Protein AF-A0A7J6KI85-F1 (afdb_monomer_lite)

Structure (mmCIF, N/CA/C/O backbone):
data_AF-A0A7J6KI85-F1
#
_entry.id   AF-A0A7J6KI85-F1
#
loop_
_atom_site.group_PDB
_atom_site.id
_atom_site.type_symbol
_atom_site.label_atom_id
_atom_site.label_alt_id
_atom_site.label_comp_id
_atom_site.label_asym_id
_atom_site.label_entity_id
_atom_site.label_seq_id
_atom_site.pdbx_PDB_ins_code
_atom_site.Cartn_x
_atom_site.Cartn_y
_atom_site.Cartn_z
_atom_site.occupancy
_atom_site.B_iso_or_equiv
_atom_site.auth_seq_id
_atom_site.auth_comp_id
_atom_site.auth_asym_id
_atom_site.auth_atom_id
_atom_site.pdbx_PDB_model_num
ATOM 1 N N . THR A 1 1 ? -2.927 -6.580 -19.734 1.00 49.97 1 THR A N 1
ATOM 2 C CA . THR A 1 1 ? -1.901 -7.295 -18.945 1.00 49.97 1 THR A CA 1
ATOM 3 C C . THR A 1 1 ? -0.713 -7.599 -19.831 1.00 49.97 1 THR A C 1
ATOM 5 O O . THR A 1 1 ? -0.893 -8.133 -20.921 1.00 49.97 1 THR A O 1
ATOM 8 N N . LEU A 1 2 ? 0.491 -7.193 -19.423 1.00 53.19 2 LEU A N 1
ATOM 9 C CA . LEU A 1 2 ? 1.714 -7.540 -20.148 1.00 53.19 2 LEU A CA 1
ATOM 10 C C . LEU A 1 2 ? 1.940 -9.059 -20.019 1.00 53.19 2 LEU A C 1
ATOM 12 O O . LEU A 1 2 ? 1.985 -9.549 -18.895 1.00 53.19 2 LEU A O 1
ATOM 16 N N . PRO A 1 3 ? 2.049 -9.823 -21.120 1.00 63.78 3 PRO A N 1
ATOM 17 C CA . PRO A 1 3 ? 2.227 -11.266 -21.028 1.00 63.78 3 PRO A CA 1
ATOM 18 C C . PRO A 1 3 ? 3.598 -11.568 -20.419 1.00 63.78 3 PRO A C 1
ATOM 20 O O . PRO A 1 3 ? 4.635 -11.272 -21.014 1.00 63.78 3 PRO A O 1
ATOM 23 N N . GLU A 1 4 ? 3.599 -12.159 -19.228 1.00 64.38 4 GLU A N 1
ATOM 24 C CA . GLU A 1 4 ? 4.787 -12.468 -18.422 1.00 64.38 4 GLU A CA 1
ATOM 25 C C . GLU A 1 4 ? 5.839 -13.265 -19.217 1.00 64.38 4 GLU A C 1
ATOM 27 O O . GLU A 1 4 ? 7.034 -12.951 -19.207 1.00 64.38 4 GLU A O 1
ATOM 32 N N . GLY A 1 5 ? 5.378 -14.196 -20.061 1.00 72.19 5 GLY A N 1
ATOM 33 C CA . GLY A 1 5 ? 6.228 -14.948 -20.985 1.00 72.19 5 GLY A CA 1
ATOM 34 C C . GLY A 1 5 ? 6.945 -14.084 -22.033 1.00 72.19 5 GLY A C 1
ATOM 35 O O . GLY A 1 5 ? 8.061 -14.413 -22.441 1.00 72.19 5 GLY A O 1
ATOM 36 N N . ALA A 1 6 ? 6.372 -12.949 -22.447 1.00 72.12 6 ALA A N 1
ATOM 37 C CA . ALA A 1 6 ? 7.000 -12.036 -23.403 1.00 72.12 6 ALA A CA 1
ATOM 38 C C . ALA A 1 6 ? 8.094 -11.182 -22.753 1.00 72.12 6 ALA A C 1
ATOM 40 O O . ALA A 1 6 ? 9.142 -10.972 -23.369 1.00 72.12 6 ALA A O 1
ATOM 41 N N . ILE A 1 7 ? 7.891 -10.740 -21.506 1.00 77.69 7 ILE A N 1
ATOM 42 C CA . ILE A 1 7 ? 8.916 -10.022 -20.735 1.00 77.69 7 ILE A CA 1
ATOM 43 C C . ILE A 1 7 ? 10.092 -10.960 -20.471 1.00 77.69 7 ILE A C 1
ATOM 45 O O . ILE A 1 7 ? 11.228 -10.612 -20.792 1.00 77.69 7 ILE A O 1
ATOM 49 N N . GLN A 1 8 ? 9.828 -12.178 -19.986 1.00 80.44 8 GLN A N 1
ATOM 50 C CA . GLN A 1 8 ? 10.874 -13.159 -19.698 1.00 80.44 8 GLN A CA 1
ATOM 51 C C . GLN A 1 8 ? 11.651 -13.552 -20.966 1.00 80.44 8 GLN A C 1
ATOM 53 O O . GLN A 1 8 ? 12.883 -13.610 -20.960 1.00 80.44 8 GLN A O 1
ATOM 58 N N . SER A 1 9 ? 10.949 -13.765 -22.083 1.00 81.94 9 SER A N 1
ATOM 59 C CA . SER A 1 9 ? 11.571 -14.085 -23.373 1.00 81.94 9 SER A CA 1
ATOM 60 C C . SER A 1 9 ? 12.391 -12.922 -23.930 1.00 81.94 9 SER A C 1
ATOM 62 O O . SER A 1 9 ? 13.480 -13.135 -24.468 1.00 81.94 9 SER A O 1
ATOM 64 N N . SER A 1 10 ? 11.903 -11.685 -23.794 1.00 76.81 10 SER A N 1
ATOM 65 C CA . SER A 1 10 ? 12.647 -10.488 -24.195 1.00 76.81 10 SER A CA 1
ATOM 66 C C . SER A 1 10 ? 13.871 -10.277 -23.306 1.00 76.81 10 SER A C 1
ATOM 68 O O . SER A 1 10 ? 14.944 -9.981 -23.825 1.00 76.81 10 SER A O 1
ATOM 70 N N . ALA A 1 11 ? 13.743 -10.476 -21.993 1.00 80.00 11 ALA A N 1
ATOM 71 C CA . ALA A 1 11 ? 14.841 -10.377 -21.041 1.00 80.00 11 ALA A CA 1
ATOM 72 C C . ALA A 1 11 ? 15.934 -11.410 -21.356 1.00 80.00 11 ALA A C 1
ATOM 74 O O . ALA A 1 11 ? 17.083 -11.036 -21.575 1.00 80.00 11 ALA A O 1
ATOM 75 N N . LYS A 1 12 ? 15.582 -12.693 -21.516 1.00 83.06 12 LYS A N 1
ATOM 76 C CA . LYS A 1 12 ? 16.537 -13.751 -21.900 1.00 83.06 12 LYS A CA 1
ATOM 77 C C . LYS A 1 12 ? 17.255 -13.438 -23.219 1.00 83.06 12 LYS A C 1
ATOM 79 O O . LYS A 1 12 ? 18.461 -13.652 -23.332 1.00 83.06 12 LYS A O 1
ATOM 84 N N . ARG A 1 13 ? 16.541 -12.905 -24.218 1.00 81.19 13 ARG A N 1
ATOM 85 C CA . ARG A 1 13 ? 17.120 -12.546 -25.526 1.00 81.19 13 ARG A CA 1
ATOM 86 C C . ARG A 1 13 ? 18.100 -11.375 -25.416 1.00 81.19 13 ARG A C 1
ATOM 88 O O . ARG A 1 13 ? 19.178 -11.425 -26.000 1.00 81.19 13 ARG A O 1
ATOM 95 N N . THR A 1 14 ? 17.747 -10.353 -24.640 1.00 79.12 14 THR A N 1
ATOM 96 C CA . THR A 1 14 ? 18.615 -9.203 -24.365 1.00 79.12 14 THR A CA 1
ATOM 97 C C . THR A 1 14 ? 19.834 -9.597 -23.534 1.00 79.12 14 THR A C 1
ATOM 99 O O . THR A 1 14 ? 20.939 -9.187 -23.872 1.00 79.12 14 THR A O 1
ATOM 102 N N . ALA A 1 15 ? 19.666 -10.434 -22.506 1.00 82.50 15 ALA A N 1
ATOM 103 C CA . ALA A 1 15 ? 20.762 -10.932 -21.677 1.00 82.50 15 ALA A CA 1
ATOM 104 C C . ALA A 1 15 ? 21.807 -11.673 -22.522 1.00 82.50 15 ALA A C 1
ATOM 106 O O . ALA A 1 15 ? 22.993 -11.378 -22.423 1.00 82.50 15 ALA A O 1
ATOM 107 N N . ARG A 1 16 ? 21.371 -12.547 -23.440 1.00 82.81 16 ARG A N 1
ATOM 108 C CA . ARG A 1 16 ? 22.272 -13.226 -24.389 1.00 82.81 16 ARG A CA 1
ATOM 109 C C . ARG A 1 16 ? 22.997 -12.255 -25.325 1.00 82.81 16 ARG A C 1
ATOM 111 O O . ARG A 1 16 ? 24.159 -12.477 -25.634 1.00 82.81 16 ARG A O 1
ATOM 118 N N . LYS A 1 17 ? 22.327 -11.188 -25.776 1.00 82.12 17 LYS A N 1
ATOM 119 C CA . LYS A 1 17 ? 22.895 -10.208 -26.719 1.00 82.12 17 LYS A CA 1
ATOM 120 C C . LYS A 1 17 ? 23.868 -9.221 -26.058 1.00 82.12 17 LYS A C 1
ATOM 122 O O . LYS A 1 17 ? 24.751 -8.712 -26.734 1.00 82.12 17 LYS A O 1
ATOM 127 N N . LEU A 1 18 ? 23.690 -8.939 -24.766 1.00 78.75 18 LEU A N 1
ATOM 128 C CA . LEU A 1 18 ? 24.429 -7.917 -24.010 1.00 78.75 18 LEU A CA 1
ATOM 129 C C . LEU A 1 18 ? 25.300 -8.513 -22.887 1.00 78.75 18 LEU A C 1
ATOM 131 O O . LEU A 1 18 ? 25.630 -7.820 -21.927 1.00 78.75 18 LEU A O 1
ATOM 135 N N . GLY A 1 19 ? 25.637 -9.805 -22.975 1.00 80.00 19 GLY A N 1
ATOM 136 C CA . GLY A 1 19 ? 26.580 -10.459 -22.060 1.00 80.00 19 GLY A CA 1
ATOM 137 C C . GLY A 1 19 ? 26.112 -10.544 -20.605 1.00 80.00 19 GLY A C 1
ATOM 138 O O . GLY A 1 19 ? 26.928 -10.437 -19.701 1.00 80.00 19 GLY A O 1
ATOM 139 N N . TRP A 1 20 ? 24.807 -10.703 -20.366 1.00 80.50 20 TRP A N 1
ATOM 140 C CA . TRP A 1 20 ? 24.206 -10.839 -19.028 1.00 80.50 20 TRP A CA 1
ATOM 141 C C . TRP A 1 20 ? 24.436 -9.652 -18.079 1.00 80.50 20 TRP A C 1
ATOM 143 O O . TRP A 1 20 ? 24.242 -9.771 -16.872 1.00 80.50 20 TRP A O 1
ATOM 153 N N . SER A 1 21 ? 24.765 -8.471 -18.609 1.00 85.12 21 SER A N 1
ATOM 154 C CA . SER A 1 21 ? 24.833 -7.254 -17.802 1.00 85.12 21 SER A CA 1
ATOM 155 C C . SER A 1 21 ? 23.447 -6.871 -17.269 1.00 85.12 21 SER A C 1
ATOM 157 O O . SER A 1 21 ? 22.551 -6.493 -18.033 1.00 85.12 21 SER A O 1
ATOM 159 N N . TRP A 1 22 ? 23.280 -6.927 -15.944 1.00 79.12 22 TRP A N 1
ATOM 160 C CA . TRP A 1 22 ? 22.022 -6.598 -15.264 1.00 79.12 22 TRP A CA 1
ATOM 161 C C . TRP A 1 22 ? 21.525 -5.187 -15.592 1.00 79.12 22 TRP A C 1
ATOM 163 O O . TRP A 1 22 ? 20.346 -4.983 -15.875 1.00 79.12 22 TRP A O 1
ATOM 173 N N . GLN A 1 23 ? 22.430 -4.210 -15.634 1.00 82.31 23 GLN A N 1
ATOM 174 C CA . GLN A 1 23 ? 22.082 -2.815 -15.894 1.00 82.31 23 GLN A CA 1
ATOM 175 C C . GLN A 1 23 ? 21.534 -2.612 -17.315 1.00 82.31 23 GLN A C 1
ATOM 177 O O . GLN A 1 23 ? 20.522 -1.936 -17.504 1.00 82.31 23 GLN A O 1
ATOM 182 N N . HIS A 1 24 ? 22.143 -3.253 -18.316 1.00 78.00 24 HIS A N 1
ATOM 183 C CA . HIS A 1 24 ? 21.684 -3.198 -19.707 1.00 78.00 24 HIS A CA 1
ATOM 184 C C . HIS A 1 24 ? 20.374 -3.963 -19.927 1.00 78.00 24 HIS A C 1
ATOM 186 O O . HIS A 1 24 ? 19.509 -3.526 -20.697 1.00 78.00 24 HIS A O 1
ATOM 192 N N . LEU A 1 25 ? 20.213 -5.090 -19.228 1.00 80.38 25 LEU A N 1
ATOM 193 C CA . LEU A 1 25 ? 18.976 -5.857 -19.206 1.00 80.38 25 LEU A CA 1
ATOM 194 C C . LEU A 1 25 ? 17.831 -5.014 -18.637 1.00 80.38 25 LEU A C 1
ATOM 196 O O . LEU A 1 25 ? 16.808 -4.845 -19.304 1.00 80.38 25 LEU A O 1
ATOM 200 N N . ARG A 1 26 ? 18.040 -4.426 -17.452 1.00 80.81 26 ARG A N 1
ATOM 201 C CA . ARG A 1 26 ? 17.093 -3.529 -16.785 1.00 80.81 26 ARG A CA 1
ATOM 202 C C . ARG A 1 26 ? 16.715 -2.366 -17.696 1.00 80.81 26 ARG A C 1
ATOM 204 O O . ARG A 1 26 ? 15.531 -2.167 -17.941 1.00 80.81 26 ARG A O 1
ATOM 211 N N . HIS A 1 27 ? 17.692 -1.657 -18.266 1.00 81.25 27 HIS A N 1
ATOM 212 C CA . HIS A 1 27 ? 17.420 -0.540 -19.176 1.00 81.25 27 HIS A CA 1
ATOM 213 C C . HIS A 1 27 ? 16.571 -0.952 -20.382 1.00 81.25 27 HIS A C 1
ATOM 215 O O . HIS A 1 27 ? 15.615 -0.261 -20.730 1.00 81.25 27 HIS A O 1
ATOM 221 N N . SER A 1 28 ? 16.882 -2.085 -21.015 1.00 77.00 28 SER A N 1
ATOM 222 C CA . SER A 1 28 ? 16.129 -2.555 -22.183 1.00 77.00 28 SER A CA 1
ATOM 223 C C . SER A 1 28 ? 14.706 -2.987 -21.838 1.00 77.00 28 SER A C 1
ATOM 225 O O . SER A 1 28 ? 13.787 -2.704 -22.604 1.00 77.00 28 SER A O 1
ATOM 227 N N . VAL A 1 29 ? 14.510 -3.671 -20.707 1.00 78.56 29 VAL A N 1
ATOM 228 C CA . VAL A 1 29 ? 13.178 -4.104 -20.260 1.00 78.56 29 VAL A CA 1
ATOM 229 C C . VAL A 1 29 ? 12.343 -2.893 -19.847 1.00 78.56 29 VAL A C 1
ATOM 231 O O . VAL A 1 29 ? 11.230 -2.740 -20.342 1.00 78.56 29 VAL A O 1
ATOM 234 N N . VAL A 1 30 ? 12.892 -1.981 -19.041 1.00 77.12 30 VAL A N 1
ATOM 235 C CA . VAL A 1 30 ? 12.201 -0.753 -18.611 1.00 77.12 30 VAL A CA 1
ATOM 236 C C . VAL A 1 30 ? 11.851 0.126 -19.809 1.00 77.12 30 VAL A C 1
ATOM 238 O O . VAL A 1 30 ? 10.708 0.545 -19.942 1.00 77.12 30 VAL A O 1
ATOM 241 N N . ARG A 1 31 ? 12.771 0.340 -20.756 1.00 77.69 31 ARG A N 1
ATOM 242 C CA . ARG A 1 31 ? 12.480 1.138 -21.960 1.00 77.69 31 ARG A CA 1
ATOM 243 C C . ARG A 1 31 ? 11.349 0.541 -22.800 1.00 77.69 31 ARG A C 1
ATOM 245 O O . ARG A 1 31 ? 10.595 1.273 -23.438 1.00 77.69 31 ARG A O 1
ATOM 252 N N . ARG A 1 32 ? 11.257 -0.789 -22.854 1.00 73.00 32 ARG A N 1
ATOM 253 C CA . ARG A 1 32 ? 10.308 -1.486 -23.728 1.00 73.00 32 ARG A CA 1
ATOM 254 C C . ARG A 1 32 ? 8.947 -1.719 -23.074 1.00 73.00 32 ARG A C 1
ATOM 256 O O . ARG A 1 32 ? 7.942 -1.665 -23.777 1.00 73.00 32 ARG A O 1
ATOM 263 N N . TYR A 1 33 ? 8.923 -1.948 -21.764 1.00 71.88 33 TYR A N 1
ATOM 264 C CA . TYR A 1 33 ? 7.738 -2.382 -21.020 1.00 71.88 33 TYR A CA 1
ATOM 265 C C . TYR A 1 33 ? 7.357 -1.455 -19.858 1.00 71.88 33 TYR A C 1
ATOM 267 O O . TYR A 1 33 ? 6.201 -1.448 -19.456 1.00 71.88 33 TYR A O 1
ATOM 275 N N . GLY A 1 34 ? 8.272 -0.619 -19.367 1.00 73.69 34 GLY A N 1
ATOM 276 C CA . GLY A 1 34 ? 8.047 0.355 -18.290 1.00 73.69 34 GLY A CA 1
ATOM 277 C C . GLY A 1 34 ? 7.363 1.641 -18.756 1.00 73.69 34 GLY A C 1
ATOM 278 O O . GLY A 1 34 ? 7.747 2.734 -18.349 1.00 73.69 34 GLY A O 1
ATOM 279 N N . ARG A 1 35 ? 6.383 1.542 -19.662 1.00 83.31 35 ARG A N 1
ATOM 280 C CA . ARG A 1 35 ? 5.604 2.713 -20.088 1.00 83.31 35 ARG A CA 1
ATOM 281 C C . ARG A 1 35 ? 4.679 3.151 -18.953 1.00 83.31 35 ARG A C 1
ATOM 283 O O . ARG A 1 35 ? 3.922 2.320 -18.466 1.00 83.31 35 ARG A O 1
ATOM 290 N N . ARG A 1 36 ? 4.645 4.468 -18.693 1.00 84.75 36 ARG A N 1
ATOM 291 C CA . ARG A 1 36 ? 3.546 5.243 -18.072 1.00 84.75 36 ARG A CA 1
ATOM 292 C C . ARG A 1 36 ? 2.254 4.441 -17.878 1.00 84.75 36 ARG A C 1
ATOM 294 O O . ARG A 1 36 ? 1.924 3.943 -16.807 1.00 84.75 36 ARG A O 1
ATOM 301 N N . SER A 1 37 ? 1.542 4.333 -18.993 1.00 88.06 37 SER A N 1
ATOM 302 C CA . SER A 1 37 ? 0.212 3.738 -19.086 1.00 88.06 37 SER A CA 1
ATOM 303 C C . SER A 1 37 ? 0.152 2.284 -18.625 1.00 88.06 37 SER A C 1
ATOM 305 O O . SER A 1 37 ? -0.798 1.910 -17.957 1.00 88.06 37 SER A O 1
ATOM 307 N N . ALA A 1 38 ? 1.174 1.476 -18.914 1.00 86.62 38 ALA A N 1
ATOM 308 C CA . ALA A 1 38 ? 1.195 0.076 -18.502 1.00 86.62 38 ALA A CA 1
ATOM 309 C C . ALA A 1 38 ? 1.314 -0.076 -16.977 1.00 86.62 38 ALA A C 1
ATOM 311 O O . ALA A 1 38 ? 0.711 -0.981 -16.408 1.00 86.62 38 ALA A O 1
ATOM 312 N N . ILE A 1 39 ? 2.060 0.818 -16.316 1.00 88.06 39 ILE A N 1
ATOM 313 C CA . ILE A 1 39 ? 2.176 0.834 -14.851 1.00 88.06 39 ILE A CA 1
ATOM 314 C C . ILE A 1 39 ? 0.849 1.287 -14.228 1.00 88.06 39 ILE A C 1
ATOM 316 O O . ILE A 1 39 ? 0.393 0.684 -13.264 1.00 88.06 39 ILE A O 1
ATOM 320 N N . VAL A 1 40 ? 0.186 2.291 -14.815 1.00 92.44 40 VAL A N 1
ATOM 321 C CA . VAL A 1 40 ? -1.147 2.752 -14.377 1.00 92.44 40 VAL A CA 1
ATOM 322 C C . VAL A 1 40 ? -2.210 1.654 -14.524 1.00 92.44 40 VAL A C 1
ATOM 324 O O . VAL A 1 40 ? -3.036 1.468 -13.626 1.00 92.44 40 VAL A O 1
ATOM 327 N N . ASP A 1 41 ? -2.179 0.896 -15.621 1.00 90.88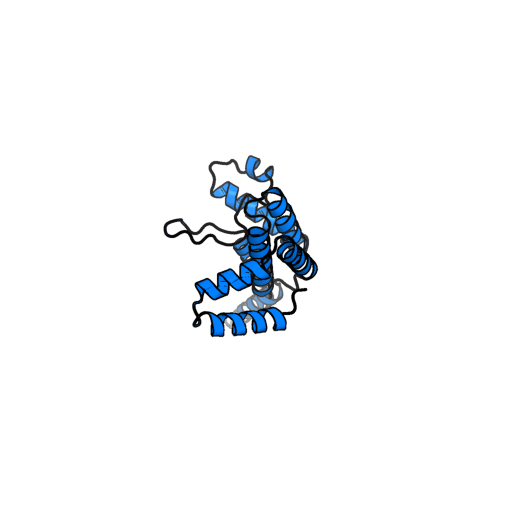 41 ASP A N 1
ATOM 328 C CA . ASP A 1 41 ? -3.078 -0.241 -15.839 1.00 90.88 41 ASP A CA 1
ATOM 329 C C . ASP A 1 41 ? -2.855 -1.346 -14.797 1.00 90.88 41 ASP A C 1
ATOM 331 O O . ASP A 1 41 ? -3.822 -1.909 -14.276 1.00 90.88 41 ASP A O 1
ATOM 335 N N . GLU A 1 42 ? -1.592 -1.649 -14.474 1.00 91.12 42 GLU A N 1
ATOM 336 C CA . GLU A 1 42 ? -1.255 -2.644 -13.452 1.00 91.12 42 GLU A CA 1
ATOM 337 C C . GLU A 1 42 ? -1.643 -2.161 -12.052 1.00 91.12 42 GLU A C 1
ATOM 339 O O . GLU A 1 42 ? -2.290 -2.907 -11.326 1.00 91.12 42 GLU A O 1
ATOM 344 N N . LEU A 1 43 ? -1.371 -0.900 -11.701 1.00 94.12 43 LEU A N 1
ATOM 345 C CA . LEU A 1 43 ? -1.833 -0.290 -10.449 1.00 94.12 43 LEU A CA 1
ATOM 346 C C . LEU A 1 43 ? -3.355 -0.417 -10.304 1.00 94.12 43 LEU A C 1
ATOM 348 O O . LEU A 1 43 ? -3.857 -0.855 -9.273 1.00 94.12 43 LEU A O 1
ATOM 352 N N . SER A 1 44 ? -4.100 -0.094 -11.364 1.00 95.06 44 SER A N 1
ATOM 353 C CA . SER A 1 44 ? -5.562 -0.211 -11.377 1.00 95.06 44 SER A CA 1
ATOM 354 C C . SER A 1 44 ? -6.033 -1.659 -11.218 1.00 95.06 44 SER A C 1
ATOM 356 O O . SER A 1 44 ? -7.071 -1.914 -10.611 1.00 95.06 44 SER A O 1
ATOM 358 N N . LYS A 1 45 ? -5.294 -2.624 -11.775 1.00 95.56 45 LYS A N 1
ATOM 359 C CA . LYS A 1 45 ? -5.570 -4.053 -11.599 1.00 95.56 45 LYS A CA 1
ATOM 360 C C . LYS A 1 45 ? -5.301 -4.497 -10.161 1.00 95.56 45 LYS A C 1
ATOM 362 O O . LYS A 1 45 ? -6.178 -5.137 -9.592 1.00 95.56 45 LYS A O 1
ATOM 367 N N . LEU A 1 46 ? -4.157 -4.130 -9.586 1.00 96.62 46 LEU A N 1
ATOM 368 C CA . LEU A 1 46 ? -3.800 -4.461 -8.206 1.00 96.62 46 LEU A CA 1
ATOM 369 C C . LEU A 1 46 ? -4.831 -3.902 -7.218 1.00 96.62 46 LEU A C 1
ATOM 371 O O . LEU A 1 46 ? -5.317 -4.643 -6.376 1.00 96.62 46 LEU A O 1
ATOM 375 N N . LEU A 1 47 ? -5.256 -2.643 -7.385 1.00 97.12 47 LEU A N 1
ATOM 376 C CA . LEU A 1 47 ? -6.288 -2.025 -6.540 1.00 97.12 47 LEU A CA 1
ATOM 377 C C . LEU A 1 47 ? -7.644 -2.744 -6.612 1.00 97.12 47 LEU A C 1
ATOM 379 O O . LEU A 1 47 ? -8.348 -2.814 -5.612 1.00 97.12 47 LEU A O 1
ATOM 383 N N . ARG A 1 48 ? -8.024 -3.279 -7.781 1.00 96.81 48 ARG A N 1
ATOM 384 C CA . ARG A 1 48 ? -9.268 -4.057 -7.945 1.00 96.81 48 ARG A CA 1
ATOM 385 C C . ARG A 1 48 ? -9.193 -5.460 -7.349 1.00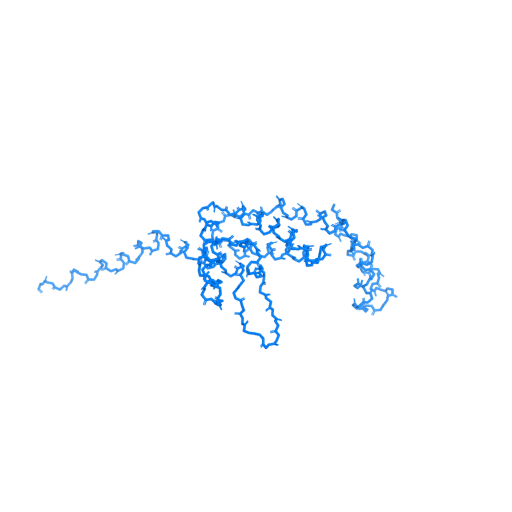 96.81 48 ARG A C 1
ATOM 387 O O . ARG A 1 48 ? -10.233 -6.037 -7.075 1.00 96.81 48 ARG A O 1
ATOM 394 N N . GLN A 1 49 ? -7.991 -6.019 -7.245 1.00 96.19 49 GLN A N 1
ATOM 395 C CA . GLN A 1 49 ? -7.735 -7.360 -6.709 1.00 96.19 49 GLN A CA 1
ATOM 396 C C . GLN A 1 49 ? -7.336 -7.329 -5.231 1.00 96.19 49 GLN A C 1
ATOM 398 O O . GLN A 1 49 ? -7.085 -8.379 -4.640 1.00 96.19 49 GLN A O 1
ATOM 403 N N . LEU A 1 50 ? -7.211 -6.133 -4.655 1.00 97.62 50 LEU A N 1
ATOM 404 C CA . LEU A 1 50 ? -6.909 -5.970 -3.251 1.00 97.62 50 LEU A CA 1
ATOM 405 C C . LEU A 1 50 ? -8.140 -6.373 -2.445 1.00 97.62 50 LEU A C 1
ATOM 407 O O . LEU A 1 50 ? -9.194 -5.753 -2.549 1.00 97.62 50 LEU A O 1
ATOM 411 N N . GLU A 1 51 ? -7.972 -7.407 -1.637 1.00 96.38 51 GLU A N 1
ATOM 412 C CA . GLU A 1 51 ? -8.993 -7.933 -0.745 1.00 96.38 51 GLU A CA 1
ATOM 413 C C . GLU A 1 51 ? -8.345 -8.195 0.608 1.00 96.38 51 GLU A C 1
ATOM 415 O O . GLU A 1 51 ? -7.216 -8.695 0.680 1.00 96.38 51 GLU A O 1
ATOM 420 N N . PHE A 1 52 ? -9.063 -7.835 1.667 1.00 96.88 52 PHE A N 1
ATOM 421 C CA . PHE A 1 52 ? -8.693 -8.146 3.037 1.00 96.88 52 PHE A CA 1
ATOM 422 C C . PHE A 1 52 ? -9.528 -9.334 3.514 1.00 96.88 52 PHE A C 1
ATOM 424 O O . PHE A 1 52 ? -10.749 -9.219 3.623 1.00 96.88 52 PHE A O 1
ATOM 431 N N . SER A 1 53 ? -8.876 -10.465 3.787 1.00 94.56 53 SER A N 1
ATOM 432 C CA . SER A 1 53 ? -9.555 -11.680 4.251 1.00 94.56 53 SER A CA 1
ATOM 433 C C . SER A 1 53 ? -9.880 -11.606 5.746 1.00 94.56 53 SER A C 1
ATOM 435 O O . SER A 1 53 ? -11.039 -11.696 6.148 1.00 94.56 53 SER A O 1
ATOM 437 N N . SER A 1 54 ? -8.850 -11.447 6.579 1.00 94.06 54 SER A N 1
ATOM 438 C CA . SER A 1 54 ? -8.938 -11.493 8.039 1.00 94.06 54 SER A CA 1
ATOM 439 C C . SER A 1 54 ? -7.694 -10.866 8.684 1.00 94.06 54 SER A C 1
ATOM 441 O O . SER A 1 54 ? -6.644 -10.796 8.041 1.00 94.06 54 SER A O 1
ATOM 443 N N . PRO A 1 55 ? -7.771 -10.461 9.968 1.00 94.44 55 PRO A N 1
ATOM 444 C CA . PRO A 1 55 ? -6.609 -9.991 10.729 1.00 94.44 55 PRO A CA 1
ATOM 445 C C . PRO A 1 55 ? -5.422 -10.972 10.735 1.00 94.44 55 PRO A C 1
ATOM 447 O O . PRO A 1 55 ? -4.280 -10.530 10.670 1.00 94.44 55 PRO A O 1
ATOM 450 N N . SER A 1 56 ? -5.689 -12.281 10.700 1.00 92.25 56 SER A N 1
ATOM 451 C CA . SER A 1 56 ? -4.669 -13.342 10.649 1.00 92.25 56 SER A CA 1
ATOM 452 C C . SER A 1 56 ? -3.858 -13.403 9.365 1.00 92.25 56 SER A C 1
ATOM 454 O O . SER A 1 56 ? -2.764 -13.961 9.347 1.00 92.25 56 SER A O 1
ATOM 456 N N . GLU A 1 57 ? -4.372 -12.818 8.287 1.00 93.88 57 GLU A N 1
ATOM 457 C CA . GLU A 1 57 ? -3.697 -12.746 6.993 1.00 93.88 57 GLU A CA 1
ATOM 458 C C . GLU A 1 57 ? -3.152 -11.334 6.717 1.00 93.88 57 GLU A C 1
ATOM 460 O O . GLU A 1 57 ? -2.878 -10.984 5.565 1.00 93.88 57 GLU A O 1
ATOM 465 N N . VAL A 1 58 ? -2.982 -10.504 7.759 1.00 96.12 58 VAL A N 1
ATOM 466 C CA . VAL A 1 58 ? -2.573 -9.099 7.607 1.00 96.12 58 VAL A CA 1
ATOM 467 C C . VAL A 1 58 ? -1.248 -8.944 6.865 1.00 96.12 58 VAL A C 1
ATOM 469 O O . VAL A 1 58 ? -1.144 -8.076 6.005 1.00 96.12 58 VAL A O 1
ATOM 472 N N . ASP A 1 59 ? -0.257 -9.802 7.112 1.00 95.56 59 ASP A N 1
ATOM 473 C CA . ASP A 1 59 ? 1.044 -9.689 6.446 1.00 95.56 59 ASP A CA 1
ATOM 474 C C . ASP A 1 59 ? 0.927 -9.967 4.933 1.00 95.56 59 ASP A C 1
ATOM 476 O O . ASP A 1 59 ? 1.453 -9.204 4.124 1.00 95.56 59 ASP A O 1
ATOM 480 N N . ALA A 1 60 ? 0.123 -10.956 4.525 1.00 95.75 60 ALA A N 1
ATOM 481 C CA . ALA A 1 60 ? -0.151 -11.231 3.110 1.00 95.75 60 ALA A CA 1
ATOM 482 C C . ALA A 1 60 ? -0.949 -10.100 2.431 1.00 95.75 60 ALA A C 1
ATOM 484 O O . ALA A 1 60 ? -0.776 -9.820 1.241 1.00 95.75 60 ALA A O 1
ATOM 485 N N . PHE A 1 61 ? -1.833 -9.428 3.173 1.00 97.19 61 PHE A N 1
ATOM 486 C CA . PHE A 1 61 ? -2.501 -8.214 2.706 1.00 97.19 61 PHE A CA 1
ATOM 487 C C . PHE A 1 61 ? -1.511 -7.048 2.544 1.00 97.19 61 PHE A C 1
ATOM 489 O O . PHE A 1 61 ? -1.550 -6.343 1.530 1.00 97.19 61 PHE A O 1
ATOM 496 N N . LEU A 1 62 ? -0.602 -6.857 3.502 1.00 97.06 62 LEU A N 1
ATOM 497 C CA . LEU A 1 62 ? 0.391 -5.783 3.484 1.00 97.06 62 LEU A CA 1
ATOM 498 C C . LEU A 1 62 ? 1.411 -5.948 2.352 1.00 97.06 62 LEU A C 1
ATOM 500 O O . LEU A 1 62 ? 1.726 -4.954 1.703 1.00 97.06 62 LEU A O 1
ATOM 504 N N . GLU A 1 63 ? 1.829 -7.173 2.022 1.00 95.94 63 GLU A N 1
ATOM 505 C CA . GLU A 1 63 ? 2.674 -7.447 0.847 1.00 95.94 63 GLU A CA 1
ATOM 506 C C . GLU A 1 63 ? 2.021 -6.956 -0.461 1.00 95.94 63 GLU A C 1
ATOM 508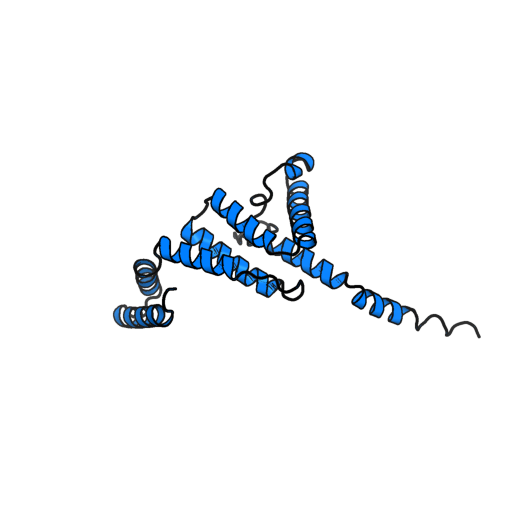 O O . GLU A 1 63 ? 2.666 -6.338 -1.316 1.00 95.94 63 GLU A O 1
ATOM 513 N N . LYS A 1 64 ? 0.705 -7.164 -0.616 1.00 97.06 64 LYS A N 1
ATOM 514 C CA . LYS A 1 64 ? -0.048 -6.646 -1.773 1.00 97.06 64 LYS A CA 1
ATOM 515 C C . LYS A 1 64 ? -0.124 -5.118 -1.755 1.00 97.06 64 LYS A C 1
ATOM 517 O O . LYS A 1 64 ? -0.029 -4.489 -2.811 1.00 97.06 64 LYS A O 1
ATOM 522 N N . CYS A 1 65 ? -0.286 -4.515 -0.578 1.00 97.56 65 CYS A N 1
ATOM 523 C CA . CYS A 1 65 ? -0.306 -3.061 -0.422 1.00 97.56 65 CYS A CA 1
ATOM 524 C C . CYS A 1 65 ? 1.050 -2.431 -0.768 1.00 97.56 65 CYS A C 1
ATOM 526 O O . CYS A 1 65 ? 1.090 -1.417 -1.459 1.00 97.56 65 CYS A O 1
ATOM 528 N N . GLU A 1 66 ? 2.160 -3.043 -0.362 1.00 95.31 66 GLU A N 1
ATOM 529 C CA . GLU A 1 66 ? 3.509 -2.591 -0.710 1.00 95.31 66 GLU A CA 1
ATOM 530 C C . GLU A 1 66 ? 3.734 -2.622 -2.230 1.00 95.31 66 GLU A C 1
ATOM 532 O O . GLU A 1 66 ? 4.184 -1.634 -2.818 1.00 95.31 66 GLU A O 1
ATOM 537 N N . ALA A 1 67 ? 3.306 -3.695 -2.907 1.00 93.69 67 ALA A N 1
ATOM 538 C CA . ALA A 1 67 ? 3.341 -3.769 -4.369 1.00 93.69 67 ALA A CA 1
ATOM 539 C C . ALA A 1 67 ? 2.523 -2.645 -5.040 1.00 93.69 67 ALA A C 1
ATOM 541 O O . ALA A 1 67 ? 2.963 -2.063 -6.038 1.00 93.69 67 ALA A O 1
ATOM 542 N N . ILE A 1 68 ? 1.355 -2.302 -4.482 1.00 96.88 68 ILE A N 1
ATOM 543 C CA . ILE A 1 68 ? 0.532 -1.166 -4.927 1.00 96.88 68 ILE A CA 1
ATOM 544 C C . ILE A 1 68 ? 1.283 0.159 -4.743 1.00 96.88 68 ILE A C 1
ATOM 546 O O . ILE A 1 68 ? 1.322 0.966 -5.674 1.00 96.88 68 ILE A O 1
ATOM 550 N N . MET A 1 69 ? 1.908 0.380 -3.584 1.00 95.56 69 MET A N 1
ATOM 551 C CA . MET A 1 69 ? 2.652 1.610 -3.297 1.00 95.56 69 MET A CA 1
ATOM 552 C C . MET A 1 69 ? 3.880 1.771 -4.200 1.00 95.56 69 MET A C 1
ATOM 554 O O . MET A 1 69 ? 4.136 2.866 -4.700 1.00 95.56 69 MET A O 1
ATOM 558 N N . HIS A 1 70 ? 4.592 0.686 -4.511 1.00 91.88 70 HIS A N 1
ATOM 559 C CA . HIS A 1 70 ? 5.677 0.716 -5.493 1.00 91.88 70 HIS A CA 1
ATOM 560 C C . HIS A 1 70 ? 5.189 1.033 -6.911 1.00 91.88 70 HIS A C 1
ATOM 562 O O . HIS A 1 70 ? 5.836 1.799 -7.630 1.00 91.88 70 HIS A O 1
ATOM 568 N N . ALA A 1 71 ? 4.049 0.471 -7.328 1.00 92.00 71 ALA A N 1
ATOM 569 C CA . ALA A 1 71 ? 3.456 0.779 -8.628 1.00 92.00 71 ALA A CA 1
ATOM 570 C C . ALA A 1 71 ? 2.986 2.243 -8.713 1.00 92.00 71 ALA A C 1
ATOM 572 O O . ALA A 1 71 ? 3.161 2.881 -9.754 1.00 92.00 71 ALA A O 1
ATOM 573 N N . LEU A 1 72 ? 2.439 2.787 -7.620 1.00 94.62 72 LEU A N 1
ATOM 574 C CA . LEU A 1 72 ? 2.085 4.200 -7.494 1.00 94.62 72 LEU A CA 1
ATOM 575 C C . LEU A 1 72 ? 3.317 5.098 -7.667 1.00 94.62 72 LEU A C 1
ATOM 577 O O . LEU A 1 72 ? 3.302 5.958 -8.548 1.00 94.62 72 LEU A O 1
ATOM 581 N N . GLU A 1 73 ? 4.382 4.869 -6.893 1.00 92.06 73 GLU A N 1
ATOM 582 C CA . GLU A 1 73 ? 5.621 5.657 -6.971 1.00 92.06 73 GLU A CA 1
ATOM 583 C C . GLU A 1 73 ? 6.222 5.599 -8.384 1.00 92.06 73 GLU A C 1
ATOM 585 O O . GLU A 1 73 ? 6.604 6.615 -8.960 1.00 92.06 73 GLU A O 1
ATOM 590 N N . ALA A 1 74 ? 6.232 4.418 -9.008 1.00 88.44 74 ALA A N 1
ATOM 591 C CA . ALA A 1 74 ? 6.748 4.255 -10.363 1.00 88.44 74 ALA A CA 1
ATOM 592 C C . ALA A 1 74 ? 5.910 4.987 -11.433 1.00 88.44 74 ALA A C 1
ATOM 594 O O . ALA A 1 74 ? 6.453 5.407 -12.459 1.00 88.44 74 ALA A O 1
ATOM 595 N N . ALA A 1 75 ? 4.596 5.126 -11.231 1.00 90.25 75 ALA A N 1
ATOM 596 C CA . ALA A 1 75 ? 3.704 5.783 -12.184 1.00 90.25 75 ALA A CA 1
AT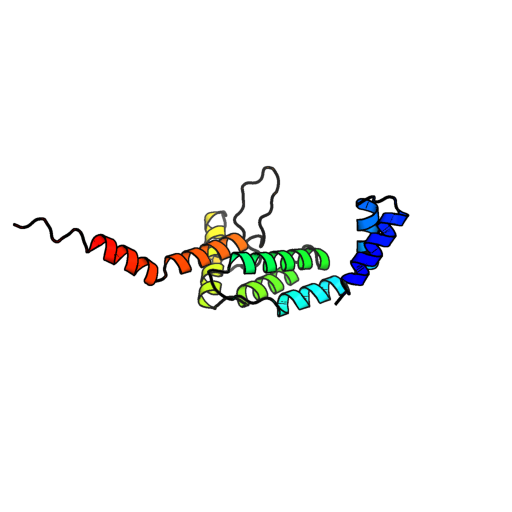OM 597 C C . ALA A 1 75 ? 3.596 7.299 -11.969 1.00 90.25 75 ALA A C 1
ATOM 599 O O . ALA A 1 75 ? 3.548 8.045 -12.949 1.00 90.25 75 ALA A O 1
ATOM 600 N N . TYR A 1 76 ? 3.534 7.753 -10.719 1.00 90.56 76 TYR A N 1
ATOM 601 C CA . TYR A 1 76 ? 3.186 9.130 -10.357 1.00 90.56 76 TYR A CA 1
ATOM 602 C C . TYR A 1 76 ? 4.263 9.842 -9.530 1.00 90.56 76 TYR A C 1
ATOM 604 O O . TYR A 1 76 ? 4.190 11.062 -9.389 1.00 90.56 76 TYR A O 1
ATOM 612 N N . GLY A 1 77 ? 5.286 9.131 -9.050 1.00 88.38 77 GLY A N 1
ATOM 613 C CA . GLY A 1 77 ? 6.280 9.674 -8.127 1.00 88.38 77 GLY A CA 1
ATOM 614 C C . GLY A 1 77 ? 5.612 10.212 -6.864 1.00 88.38 77 GLY A C 1
ATOM 615 O O . GLY A 1 77 ? 4.669 9.624 -6.345 1.00 88.38 77 GLY A O 1
ATOM 616 N N . GLN A 1 78 ? 6.029 11.404 -6.445 1.00 86.81 78 GLN A N 1
ATOM 617 C CA . GLN A 1 78 ? 5.575 12.071 -5.219 1.00 86.81 78 GLN A CA 1
ATOM 618 C C . GLN A 1 78 ? 4.233 12.826 -5.367 1.00 86.81 78 GLN A C 1
ATOM 620 O O . GLN A 1 78 ? 4.012 13.857 -4.723 1.00 86.81 78 GLN A O 1
ATOM 625 N N . ASP A 1 79 ? 3.329 12.363 -6.237 1.00 92.50 79 ASP A N 1
ATOM 626 C CA . ASP A 1 79 ? 2.015 12.992 -6.425 1.00 92.50 79 ASP A CA 1
ATOM 627 C C . ASP A 1 79 ? 1.113 12.769 -5.201 1.00 92.50 79 ASP A C 1
ATOM 629 O O . ASP A 1 79 ? 0.500 11.718 -5.013 1.00 92.50 79 ASP A O 1
ATOM 633 N N . ARG A 1 80 ? 0.985 13.814 -4.378 1.00 92.12 80 ARG A N 1
ATOM 634 C CA . ARG A 1 80 ? 0.200 13.792 -3.135 1.00 92.12 80 ARG A CA 1
ATOM 635 C C . ARG A 1 80 ? -1.275 13.447 -3.351 1.00 92.12 80 ARG A C 1
ATOM 637 O O . ARG A 1 80 ? -1.899 12.872 -2.461 1.00 92.12 80 ARG A O 1
ATOM 644 N N . SER A 1 81 ? -1.868 13.840 -4.476 1.00 94.12 81 SER A N 1
ATOM 645 C CA . SER A 1 81 ? -3.288 13.589 -4.736 1.00 94.12 81 SER A CA 1
ATOM 646 C C . SER A 1 81 ? -3.532 12.121 -5.055 1.00 94.12 81 SER A C 1
ATOM 648 O O . SER A 1 81 ? -4.454 11.529 -4.490 1.00 94.12 81 SER A O 1
ATOM 650 N N . GLU A 1 82 ? -2.666 11.519 -5.868 1.00 94.69 82 GLU A N 1
ATOM 651 C CA . GLU A 1 82 ? -2.738 10.088 -6.161 1.00 94.69 82 GLU A CA 1
ATOM 652 C C . GLU A 1 82 ? -2.387 9.236 -4.940 1.00 94.69 82 GLU A C 1
ATOM 654 O O . GLU A 1 82 ? -3.088 8.257 -4.673 1.00 94.69 82 GLU A O 1
ATOM 659 N N . THR A 1 83 ? -1.410 9.653 -4.128 1.00 94.75 83 THR A N 1
ATOM 660 C CA . THR A 1 83 ? -1.113 8.995 -2.847 1.00 94.75 83 THR A CA 1
ATOM 661 C C . THR A 1 83 ? -2.329 8.980 -1.932 1.00 94.75 83 THR A C 1
ATOM 663 O O . THR A 1 83 ? -2.728 7.909 -1.481 1.00 94.75 83 THR A O 1
ATOM 666 N N . ARG A 1 84 ? -3.008 10.119 -1.726 1.00 95.50 84 ARG A N 1
ATOM 667 C CA . ARG A 1 84 ? -4.251 10.154 -0.930 1.00 95.50 84 ARG A CA 1
ATOM 668 C C . ARG A 1 84 ? -5.309 9.205 -1.467 1.00 95.50 84 ARG A C 1
ATOM 670 O O . ARG A 1 84 ? -5.944 8.494 -0.694 1.00 95.50 84 ARG A O 1
ATOM 677 N N . ARG A 1 85 ? -5.521 9.208 -2.785 1.00 96.31 85 ARG A N 1
ATOM 678 C CA . ARG A 1 85 ? -6.530 8.366 -3.436 1.00 96.31 85 ARG A CA 1
ATOM 679 C C . ARG A 1 85 ? -6.249 6.880 -3.199 1.00 96.31 85 ARG A C 1
ATOM 681 O O . ARG A 1 85 ? -7.169 6.142 -2.860 1.00 96.31 85 ARG A O 1
ATOM 688 N N . VAL A 1 86 ? -4.998 6.453 -3.364 1.00 97.44 86 VAL A N 1
ATOM 689 C CA . VAL A 1 86 ? -4.582 5.056 -3.177 1.00 97.44 86 VAL A CA 1
ATOM 690 C C . VAL A 1 86 ? -4.629 4.645 -1.708 1.00 97.44 86 VAL A C 1
ATOM 692 O O . VAL A 1 86 ? -5.206 3.606 -1.404 1.00 97.44 86 VAL A O 1
ATOM 695 N N . VAL A 1 87 ? -4.113 5.467 -0.792 1.00 97.25 87 VAL A N 1
ATOM 696 C CA . VAL A 1 87 ? -4.146 5.169 0.649 1.00 97.25 87 VAL A CA 1
ATOM 697 C C . VAL A 1 87 ? -5.589 5.061 1.154 1.00 97.25 87 VAL A C 1
ATOM 699 O O . VAL A 1 87 ? -5.918 4.102 1.851 1.00 97.25 87 VAL A O 1
ATOM 702 N N . LYS A 1 88 ? -6.490 5.962 0.729 1.00 96.44 88 LYS A N 1
ATOM 703 C CA . LYS A 1 88 ? -7.934 5.844 1.013 1.00 96.44 88 LYS A CA 1
ATOM 704 C C . LYS A 1 88 ? -8.524 4.541 0.497 1.00 96.44 88 LYS A C 1
ATOM 706 O O . LYS A 1 88 ? -9.331 3.938 1.193 1.00 96.44 88 LYS A O 1
ATOM 711 N N . HIS A 1 89 ? -8.151 4.124 -0.712 1.00 97.81 89 HIS A N 1
ATOM 712 C CA . HIS A 1 89 ? -8.642 2.876 -1.299 1.00 97.81 89 HIS A CA 1
ATOM 713 C C . HIS A 1 89 ? -8.176 1.659 -0.495 1.00 97.81 89 HIS A C 1
ATOM 715 O O . HIS A 1 89 ? -8.987 0.795 -0.174 1.00 97.81 89 HIS A O 1
ATOM 721 N N . ILE A 1 90 ? -6.894 1.615 -0.122 1.00 98.06 90 ILE A N 1
ATOM 722 C CA . ILE A 1 90 ? -6.330 0.527 0.686 1.00 98.06 90 ILE A CA 1
ATOM 723 C C . ILE A 1 90 ? -7.044 0.440 2.038 1.00 98.06 90 ILE A C 1
ATOM 725 O O . ILE A 1 90 ? -7.590 -0.607 2.375 1.00 98.06 90 ILE A O 1
ATOM 729 N N . ILE A 1 91 ? -7.113 1.546 2.785 1.00 97.56 91 ILE A N 1
ATOM 730 C CA . ILE A 1 91 ? -7.778 1.565 4.096 1.00 97.56 91 ILE A CA 1
ATOM 731 C C . ILE A 1 91 ? -9.282 1.300 3.966 1.00 97.56 91 ILE A C 1
ATOM 733 O O . ILE A 1 91 ? -9.856 0.609 4.800 1.00 97.56 91 ILE A O 1
ATOM 737 N N . GLY A 1 92 ? -9.921 1.774 2.895 1.00 96.94 92 GLY A N 1
ATOM 738 C CA . GLY A 1 92 ? -11.328 1.502 2.597 1.00 96.94 92 GLY A CA 1
ATOM 739 C C . GLY A 1 92 ? -11.631 0.049 2.214 1.00 96.94 92 GLY A C 1
ATOM 740 O O . GLY A 1 92 ? -12.799 -0.323 2.178 1.00 96.94 92 GLY A O 1
ATOM 741 N N . THR A 1 93 ? -10.608 -0.770 1.946 1.00 97.25 93 THR A N 1
ATOM 742 C CA . THR A 1 93 ? -10.756 -2.219 1.719 1.00 97.25 93 THR A CA 1
ATOM 743 C C . THR A 1 93 ? -10.891 -2.987 3.041 1.00 97.25 93 THR A C 1
ATOM 745 O O . THR A 1 93 ? -11.381 -4.114 3.063 1.00 97.25 93 THR A O 1
ATOM 748 N N . LEU A 1 94 ? -10.478 -2.384 4.159 1.00 96.69 94 LEU A N 1
ATOM 749 C CA . LEU A 1 94 ? -10.575 -2.984 5.486 1.00 96.69 94 LEU A CA 1
ATOM 750 C C . LEU A 1 94 ? -12.008 -2.891 6.040 1.00 96.69 94 LEU A C 1
ATOM 752 O O . LEU A 1 94 ? -12.752 -1.964 5.701 1.00 96.69 94 LEU A O 1
ATOM 756 N N . PRO A 1 95 ? -12.402 -3.789 6.963 1.00 96.19 95 PRO A N 1
ATOM 757 C CA . PRO A 1 95 ? -13.653 -3.656 7.695 1.00 96.19 95 PRO A CA 1
ATOM 758 C C . PRO A 1 95 ? -13.757 -2.282 8.388 1.00 96.19 95 PRO A C 1
ATOM 760 O O . PRO A 1 95 ? -12.771 -1.827 8.975 1.00 96.19 95 PRO A O 1
ATOM 763 N N . PRO A 1 96 ? -14.939 -1.628 8.407 1.00 95.12 96 PRO A N 1
ATOM 764 C CA . PRO A 1 96 ? -15.070 -0.240 8.869 1.00 95.12 96 PRO A CA 1
ATOM 765 C C . PRO A 1 96 ? -14.540 0.035 10.281 1.00 95.12 96 PRO A C 1
ATOM 767 O O . PRO A 1 96 ? -14.000 1.111 10.540 1.00 95.12 96 PRO A O 1
ATOM 770 N N . HIS A 1 97 ? -14.672 -0.929 11.195 1.00 92.94 97 HIS A N 1
ATOM 771 C CA . HIS A 1 97 ? -14.162 -0.803 12.562 1.00 92.94 97 HIS A CA 1
ATOM 772 C C . HIS A 1 97 ? -12.625 -0.795 12.603 1.00 92.94 97 HIS A C 1
ATOM 774 O O . HIS A 1 97 ? -12.051 0.037 13.298 1.00 92.94 97 HIS A O 1
ATOM 780 N N . ILE A 1 98 ? -11.964 -1.639 11.800 1.00 95.31 98 ILE A N 1
ATOM 781 C CA . ILE A 1 98 ? -10.498 -1.681 11.670 1.00 95.31 98 ILE A CA 1
ATOM 782 C C . ILE A 1 98 ? -9.997 -0.396 11.007 1.00 95.31 98 ILE A C 1
ATOM 784 O O . ILE A 1 98 ? -9.080 0.244 11.511 1.00 95.31 98 ILE A O 1
ATOM 788 N N . ALA A 1 99 ? -10.638 0.027 9.913 1.00 96.19 99 ALA A N 1
ATOM 789 C CA . ALA A 1 99 ? -10.285 1.259 9.211 1.00 96.19 99 ALA A CA 1
ATOM 790 C C . ALA A 1 99 ? -10.368 2.491 10.130 1.00 96.19 99 ALA A C 1
ATOM 792 O O . ALA A 1 99 ? -9.462 3.323 10.146 1.00 96.19 99 ALA A O 1
ATOM 793 N N . THR A 1 100 ? -11.436 2.589 10.928 1.00 94.75 100 THR A N 1
ATOM 794 C CA . THR A 1 100 ? -11.618 3.681 11.898 1.00 94.75 100 THR A CA 1
ATOM 795 C C . THR A 1 100 ? -10.511 3.680 12.948 1.00 94.75 100 THR A C 1
ATOM 797 O O . THR A 1 100 ? -9.963 4.737 13.262 1.00 94.75 100 THR A O 1
ATOM 800 N N . GLU A 1 101 ? -10.158 2.500 13.457 1.00 95.19 101 GLU A N 1
ATOM 801 C CA . GLU A 1 101 ? -9.115 2.346 14.466 1.00 95.19 101 GLU A CA 1
ATOM 802 C C . GLU A 1 101 ? -7.729 2.718 13.927 1.00 95.19 101 GLU A C 1
ATOM 804 O O . GLU A 1 101 ? -7.004 3.477 14.564 1.00 95.19 101 GLU A O 1
ATOM 809 N N . ILE A 1 102 ? -7.397 2.304 12.702 1.00 95.81 102 ILE A N 1
ATOM 810 C CA . ILE A 1 102 ? -6.148 2.698 12.035 1.00 95.81 102 ILE A CA 1
ATOM 811 C C . ILE A 1 102 ? -6.067 4.216 11.859 1.00 95.81 102 ILE A C 1
ATOM 813 O O . ILE A 1 102 ? -5.046 4.819 12.177 1.00 95.81 102 ILE A O 1
ATOM 817 N N . ILE A 1 103 ? -7.135 4.863 11.379 1.00 94.62 103 ILE A N 1
ATOM 818 C CA . ILE A 1 103 ? -7.154 6.325 11.193 1.00 94.62 103 ILE A CA 1
ATOM 819 C C . ILE A 1 103 ? -6.960 7.041 12.536 1.00 94.62 103 ILE A C 1
ATOM 821 O O . ILE A 1 103 ? -6.261 8.059 12.606 1.00 94.62 103 ILE A O 1
ATOM 825 N N . ARG A 1 104 ? -7.567 6.517 13.608 1.00 91.81 104 ARG A N 1
ATOM 826 C CA . ARG A 1 104 ? -7.390 7.028 14.969 1.00 91.81 104 ARG A CA 1
ATOM 827 C C . ARG A 1 104 ? -5.933 6.909 15.412 1.00 91.81 104 ARG A C 1
ATOM 829 O O . ARG A 1 104 ? -5.388 7.898 15.901 1.00 91.81 104 ARG A O 1
ATOM 836 N N . GLU A 1 105 ? -5.318 5.745 15.226 1.00 92.75 105 GLU A N 1
ATOM 837 C CA . GLU A 1 105 ? -3.923 5.490 15.595 1.00 92.75 105 GLU A CA 1
ATOM 838 C C . GLU A 1 105 ? -2.949 6.371 14.806 1.00 92.75 105 GLU A C 1
ATOM 840 O O . GLU A 1 105 ? -2.157 7.076 15.422 1.00 92.75 105 GLU A O 1
ATOM 845 N N . ILE A 1 106 ? -3.091 6.488 13.478 1.00 92.50 106 ILE A N 1
ATOM 846 C CA . ILE A 1 106 ? -2.262 7.384 12.641 1.00 92.50 106 ILE A CA 1
ATOM 847 C C . ILE A 1 106 ? -2.232 8.807 13.214 1.00 92.50 106 ILE A C 1
ATOM 849 O O . ILE A 1 106 ? -1.170 9.409 13.399 1.00 92.50 106 ILE A O 1
ATOM 853 N N . LYS A 1 107 ? -3.411 9.357 13.525 1.00 89.88 107 LYS A N 1
ATOM 854 C CA . LYS A 1 107 ? -3.537 10.714 14.074 1.00 89.88 107 LYS A CA 1
ATOM 855 C C . LYS A 1 107 ? -2.928 10.831 15.473 1.00 89.88 107 LYS A C 1
ATOM 857 O O . LYS A 1 107 ? -2.366 11.875 15.805 1.00 89.88 107 LYS A O 1
ATOM 862 N N . GLN A 1 108 ? -3.038 9.789 16.297 1.00 87.25 108 GLN A N 1
ATOM 863 C CA . GLN A 1 108 ? -2.440 9.765 17.631 1.00 87.25 108 GLN A CA 1
ATOM 864 C C . GLN A 1 108 ? -0.919 9.673 17.580 1.00 87.25 108 GLN A C 1
ATOM 866 O O . GLN A 1 108 ? -0.266 10.465 18.256 1.00 87.25 108 GLN A O 1
ATOM 871 N N . THR A 1 109 ? -0.356 8.796 16.747 1.00 86.62 109 THR A N 1
ATOM 872 C CA . THR A 1 109 ? 1.091 8.681 16.526 1.00 86.62 109 THR A CA 1
ATOM 873 C C . THR A 1 109 ? 1.697 10.037 16.171 1.00 86.62 109 THR A C 1
ATOM 875 O O . THR A 1 109 ? 2.642 10.487 16.817 1.00 86.62 109 THR A O 1
ATOM 878 N N . VAL A 1 110 ? 1.100 10.751 15.212 1.00 82.69 110 VAL A N 1
ATOM 879 C CA . VAL A 1 110 ? 1.585 12.076 14.790 1.00 82.69 110 VAL A CA 1
ATOM 880 C C . VAL A 1 110 ? 1.408 13.121 15.890 1.00 82.69 110 VAL A C 1
ATOM 882 O O . VAL A 1 110 ? 2.310 13.921 16.129 1.00 82.69 110 VAL A O 1
ATOM 885 N N . GLY A 1 111 ? 0.274 13.103 16.596 1.00 75.38 111 GLY A N 1
ATOM 886 C CA . GLY A 1 111 ? 0.013 14.014 17.712 1.00 75.38 111 GLY A CA 1
ATOM 887 C C . GLY A 1 111 ? 0.899 13.786 18.945 1.00 75.38 111 GLY A C 1
ATOM 888 O O . GLY A 1 111 ? 0.958 14.669 19.798 1.00 75.38 111 GLY A O 1
ATOM 889 N N . MET A 1 112 ? 1.554 12.626 19.065 1.00 71.31 112 MET A N 1
ATOM 890 C CA . MET A 1 112 ? 2.549 12.335 20.106 1.00 71.31 112 MET A CA 1
ATOM 891 C C . MET A 1 112 ? 3.976 12.677 19.664 1.00 71.31 112 MET A C 1
ATOM 893 O O . MET A 1 112 ? 4.761 13.146 20.482 1.00 71.31 112 MET A O 1
ATOM 897 N N . ALA A 1 113 ? 4.306 12.454 18.388 1.00 67.19 113 ALA A N 1
ATOM 898 C CA . ALA A 1 113 ? 5.655 12.648 17.852 1.00 67.19 113 ALA A CA 1
ATOM 899 C C . ALA A 1 113 ? 5.949 14.092 17.398 1.00 67.19 113 ALA A C 1
ATOM 901 O O . ALA A 1 113 ? 7.107 14.489 17.295 1.00 67.19 113 ALA A O 1
ATOM 902 N N . SER A 1 114 ? 4.920 14.889 17.102 1.00 63.38 114 SER A N 1
ATOM 903 C CA . SER A 1 114 ? 5.067 16.244 16.564 1.00 63.38 114 SER A CA 1
ATOM 904 C C . SER A 1 114 ? 4.798 17.329 17.612 1.00 63.38 114 SER A C 1
ATOM 906 O O . SER A 1 114 ? 3.963 17.171 18.498 1.00 63.38 114 SER A O 1
ATOM 908 N N . ALA A 1 115 ? 5.413 18.506 17.438 1.00 63.50 115 ALA A N 1
ATOM 909 C CA . ALA A 1 115 ? 4.984 19.744 18.105 1.00 63.50 115 ALA A CA 1
ATOM 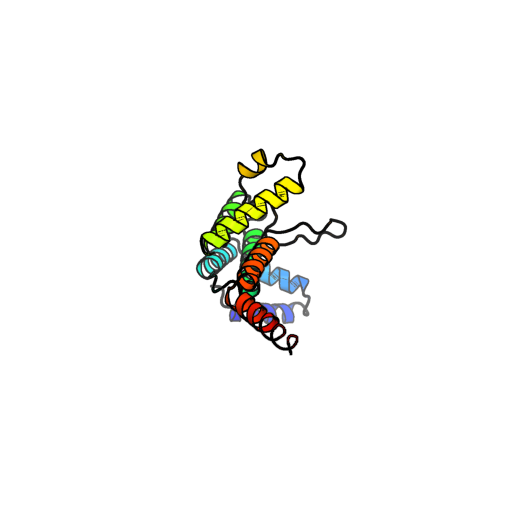910 C C . ALA A 1 115 ? 3.573 20.205 17.664 1.00 63.50 115 ALA A C 1
ATOM 912 O O . ALA A 1 115 ? 3.029 21.177 18.193 1.00 63.50 115 ALA A O 1
ATOM 913 N N . MET A 1 116 ? 2.973 19.523 16.681 1.00 64.38 116 MET A N 1
ATOM 914 C CA . MET A 1 116 ? 1.582 19.693 16.292 1.00 64.38 116 MET A CA 1
ATOM 915 C C . MET A 1 116 ? 0.653 19.278 17.438 1.00 64.38 116 MET A C 1
ATOM 917 O O . MET A 1 116 ? 0.652 18.141 17.897 1.00 64.38 116 MET A O 1
ATOM 921 N N . SER A 1 117 ? -0.203 20.205 17.871 1.00 65.12 117 SER A N 1
ATOM 922 C CA . SER A 1 117 ? -1.245 19.902 18.852 1.00 65.12 117 SER A CA 1
ATOM 923 C C . SER A 1 117 ? -2.133 18.752 18.367 1.00 65.12 117 SER A C 1
ATOM 925 O O . SER A 1 117 ? -2.593 18.764 17.224 1.00 65.12 117 SER A O 1
ATOM 927 N N . ARG A 1 118 ? -2.470 17.815 19.267 1.00 64.19 118 ARG A N 1
ATOM 928 C CA . ARG A 1 118 ? -3.421 16.714 19.008 1.00 64.19 118 ARG A CA 1
ATOM 929 C C . ARG A 1 118 ? -4.721 17.170 18.340 1.00 64.19 118 ARG A C 1
ATOM 931 O O . ARG A 1 118 ? -5.276 16.430 17.539 1.00 64.19 118 ARG A O 1
ATOM 938 N N . ARG A 1 119 ? -5.203 18.382 18.648 1.00 63.16 119 ARG A N 1
ATOM 939 C CA . ARG A 1 119 ? -6.401 18.945 18.003 1.00 63.16 119 ARG A CA 1
ATOM 940 C C . ARG A 1 119 ? -6.180 19.216 16.515 1.00 63.16 119 ARG A C 1
ATOM 942 O O . ARG A 1 119 ? -7.038 18.881 15.720 1.00 63.16 119 ARG A O 1
ATOM 949 N N . MET A 1 120 ? -5.017 19.742 16.136 1.00 62.84 120 MET A N 1
ATOM 950 C CA . MET A 1 120 ? -4.706 20.019 14.731 1.00 62.84 120 MET A CA 1
ATOM 951 C C . MET A 1 120 ? -4.486 18.729 13.936 1.00 62.84 120 MET A C 1
ATOM 953 O O . MET A 1 120 ? -4.982 18.623 12.822 1.00 62.84 120 MET A O 1
ATOM 957 N N . ALA A 1 121 ? -3.839 17.718 14.527 1.00 62.41 121 ALA A N 1
ATOM 958 C CA . ALA A 1 121 ? -3.678 16.406 13.891 1.00 62.41 121 ALA A CA 1
ATOM 959 C C . ALA A 1 121 ? -5.028 15.715 13.602 1.00 62.41 121 ALA A C 1
ATOM 961 O O . ALA A 1 121 ? -5.159 14.982 12.622 1.00 62.41 121 ALA A O 1
ATOM 962 N N . MET A 1 122 ? -6.051 15.972 14.427 1.00 66.75 122 MET A N 1
ATOM 963 C CA . MET A 1 122 ? -7.402 15.441 14.219 1.00 66.75 122 MET A CA 1
ATOM 964 C C . MET A 1 122 ? -8.115 16.053 13.007 1.00 66.75 122 MET A C 1
ATOM 966 O O . MET A 1 122 ? -8.921 15.354 12.389 1.00 66.75 122 MET A O 1
ATOM 970 N N . ASP A 1 123 ? -7.765 17.282 12.627 1.00 68.56 123 ASP A N 1
ATOM 971 C CA . ASP A 1 123 ? -8.374 18.022 11.515 1.00 68.56 123 ASP A CA 1
ATOM 972 C C . ASP A 1 123 ? -7.588 17.893 10.192 1.00 68.56 123 ASP A C 1
ATOM 974 O O . ASP A 1 123 ? -8.049 18.353 9.148 1.00 68.56 123 ASP A O 1
ATOM 978 N N . CYS A 1 124 ? -6.405 17.265 10.204 1.00 70.31 124 CYS A N 1
ATOM 979 C CA . CYS A 1 124 ? -5.579 17.066 9.010 1.00 70.31 124 CYS A CA 1
ATOM 980 C C . CYS A 1 124 ? -6.006 15.858 8.154 1.00 70.31 124 CYS A C 1
ATOM 982 O O . CYS A 1 124 ? -6.504 14.850 8.666 1.00 70.31 124 CYS A O 1
ATOM 984 N N . ASP A 1 125 ? -5.712 15.950 6.848 1.00 82.38 125 ASP A N 1
ATOM 985 C CA . ASP A 1 125 ? -5.695 14.830 5.893 1.00 82.38 125 ASP A CA 1
ATOM 986 C C . ASP A 1 125 ? -4.761 13.728 6.425 1.00 82.38 125 ASP A C 1
ATOM 988 O O . ASP A 1 125 ? -3.535 13.850 6.350 1.00 82.38 125 ASP A O 1
ATOM 992 N N . TRP A 1 126 ? -5.332 12.665 6.997 1.00 90.56 126 TRP A N 1
ATOM 993 C CA . TRP A 1 126 ? -4.581 11.606 7.683 1.00 90.56 126 TRP A CA 1
ATOM 994 C C . TRP A 1 126 ? -3.745 10.752 6.726 1.00 90.56 126 TRP A C 1
ATOM 996 O O . TRP A 1 126 ? -2.742 10.169 7.127 1.00 90.56 126 TRP A O 1
ATOM 1006 N N . GLU A 1 127 ? -4.130 10.709 5.453 1.00 93.81 127 GLU A N 1
ATOM 1007 C CA . GLU A 1 127 ? -3.581 9.818 4.429 1.00 93.81 127 GLU A CA 1
ATOM 1008 C C . GLU A 1 127 ? -2.116 10.117 4.091 1.00 93.81 127 GLU A C 1
ATOM 1010 O O . GLU A 1 127 ? -1.448 9.298 3.467 1.00 93.81 127 GLU A O 1
ATOM 1015 N N . LEU A 1 128 ? -1.648 11.321 4.431 1.00 90.94 128 LEU A N 1
ATOM 1016 C CA . LEU A 1 128 ? -0.292 11.798 4.158 1.00 90.94 128 LEU A CA 1
ATOM 1017 C C . LEU A 1 128 ? 0.485 12.119 5.439 1.00 90.94 128 LEU A C 1
ATOM 1019 O O . LEU A 1 128 ? 1.569 12.692 5.348 1.00 90.94 128 LEU A O 1
ATOM 1023 N N . LEU A 1 129 ? -0.076 11.826 6.619 1.00 89.69 129 LEU A N 1
ATOM 1024 C CA . LEU A 1 129 ? 0.582 12.127 7.892 1.00 89.69 129 LEU A CA 1
ATOM 1025 C C . LEU A 1 129 ? 1.759 11.192 8.174 1.00 89.69 129 LEU A C 1
ATOM 1027 O O . LEU A 1 129 ? 2.727 11.616 8.800 1.00 89.69 129 LEU A O 1
ATOM 1031 N N . LEU A 1 130 ? 1.673 9.947 7.706 1.00 90.44 130 LEU A N 1
ATOM 1032 C CA . LEU A 1 130 ? 2.715 8.935 7.834 1.00 90.44 130 LEU A CA 1
ATOM 1033 C C . LEU A 1 130 ? 3.026 8.331 6.460 1.00 90.44 130 LEU A C 1
ATOM 1035 O O . LEU A 1 130 ? 2.126 8.233 5.617 1.00 90.44 130 LEU A O 1
ATOM 1039 N N . PRO A 1 131 ? 4.277 7.904 6.216 1.00 91.19 131 PRO A N 1
ATOM 1040 C CA 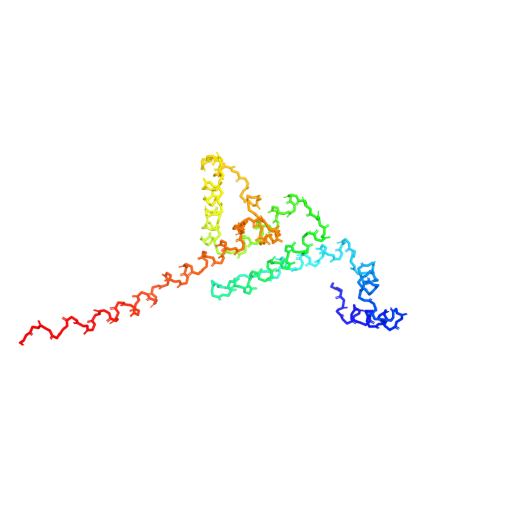. PRO A 1 131 ? 4.587 7.103 5.041 1.00 91.19 131 PRO A CA 1
ATOM 1041 C C . PRO A 1 131 ? 3.820 5.776 5.102 1.00 91.19 131 PRO A C 1
ATOM 1043 O O . PRO A 1 131 ? 3.605 5.215 6.177 1.00 91.19 131 PRO A O 1
ATOM 1046 N N . PHE A 1 132 ? 3.387 5.262 3.946 1.00 92.94 132 PHE A N 1
ATOM 1047 C CA . PHE A 1 132 ? 2.632 4.008 3.936 1.00 92.94 132 PHE A CA 1
ATOM 1048 C C . PHE A 1 132 ? 3.521 2.801 4.265 1.00 92.94 132 PHE A C 1
ATOM 1050 O O . PHE A 1 132 ? 3.139 1.956 5.069 1.00 92.94 132 PHE A O 1
ATOM 1057 N N . VAL A 1 133 ? 4.703 2.752 3.647 1.00 89.69 133 VAL A N 1
ATOM 1058 C CA . VAL A 1 133 ? 5.736 1.721 3.824 1.00 89.69 133 VAL A CA 1
ATOM 1059 C C . VAL A 1 133 ? 6.905 2.344 4.600 1.00 89.69 133 VAL A C 1
ATOM 1061 O O . VAL A 1 133 ? 7.161 3.537 4.397 1.00 89.69 133 VAL A O 1
ATOM 1064 N N . PRO A 1 134 ? 7.620 1.594 5.459 1.00 82.38 134 PRO A N 1
ATOM 1065 C CA . PRO A 1 134 ? 8.791 2.108 6.161 1.00 82.38 134 PRO A CA 1
ATOM 1066 C C . PRO A 1 134 ? 9.839 2.664 5.191 1.00 82.38 134 PRO A C 1
ATOM 1068 O O . PRO A 1 134 ? 10.165 2.044 4.176 1.00 82.38 134 PRO A O 1
ATOM 1071 N N . SER A 1 135 ? 10.387 3.838 5.509 1.00 68.88 135 SER A N 1
ATOM 1072 C CA . SER A 1 135 ? 11.544 4.383 4.798 1.00 68.88 135 SER A CA 1
ATOM 1073 C C . SER A 1 135 ? 12.809 3.982 5.542 1.00 68.88 135 SER A C 1
ATOM 1075 O O . SER A 1 135 ? 13.037 4.428 6.662 1.00 68.88 135 SER A O 1
ATOM 1077 N N . PHE A 1 136 ? 13.654 3.164 4.917 1.00 61.00 136 PHE A N 1
ATOM 1078 C CA . PHE A 1 136 ? 14.969 2.836 5.461 1.00 61.00 136 PHE A CA 1
ATOM 1079 C C . PHE A 1 136 ? 16.007 3.831 4.943 1.00 61.00 136 PHE A C 1
ATOM 1081 O O . PHE A 1 136 ? 16.730 3.561 3.981 1.00 61.00 136 PHE A O 1
ATOM 1088 N N . SER A 1 137 ? 16.082 4.994 5.586 1.00 61.72 137 SER A N 1
ATOM 1089 C CA . SER A 1 137 ? 17.210 5.909 5.416 1.00 61.72 137 SER A CA 1
ATOM 1090 C C . SER A 1 137 ? 18.290 5.559 6.447 1.00 61.72 137 SER A C 1
ATOM 1092 O O . SER A 1 137 ? 18.007 5.571 7.647 1.00 61.72 137 SER A O 1
ATOM 1094 N N . PRO A 1 138 ? 19.537 5.255 6.041 1.00 57.66 138 PRO A N 1
ATOM 1095 C CA . PRO A 1 138 ? 20.616 5.009 6.993 1.00 57.66 138 PRO A CA 1
ATOM 1096 C C . PRO A 1 138 ? 20.841 6.242 7.884 1.00 57.66 138 PRO A C 1
ATOM 1098 O O . PRO A 1 138 ? 21.263 7.286 7.389 1.00 57.66 138 PRO A O 1
ATOM 1101 N N . GLY A 1 139 ? 20.584 6.112 9.188 1.00 61.84 139 GLY A N 1
ATOM 1102 C CA . GLY A 1 139 ? 20.806 7.173 10.179 1.00 61.84 139 GLY A CA 1
ATOM 1103 C C . GLY A 1 139 ? 19.570 7.987 10.580 1.00 61.84 139 GLY A C 1
ATOM 1104 O O . GLY A 1 139 ? 19.713 8.893 11.397 1.00 61.84 139 GLY A O 1
ATOM 1105 N N . GLU A 1 140 ? 18.385 7.670 10.056 1.00 64.50 140 GLU A N 1
ATOM 1106 C CA . GLU A 1 140 ? 17.115 8.186 10.583 1.00 64.50 140 GLU A CA 1
ATOM 1107 C C . GLU A 1 140 ? 16.526 7.188 11.592 1.00 64.50 140 GLU A C 1
ATOM 1109 O O . GLU A 1 140 ? 16.686 5.974 11.438 1.00 64.50 140 GLU A O 1
ATOM 1114 N N . GLU A 1 141 ? 15.883 7.693 12.649 1.00 66.00 141 GLU A N 1
ATOM 1115 C CA . GLU A 1 141 ? 15.103 6.847 13.558 1.00 66.00 141 GLU A CA 1
ATOM 1116 C C . GLU A 1 141 ? 13.977 6.160 12.779 1.00 66.00 141 GLU A C 1
ATOM 1118 O O . GLU A 1 141 ? 13.366 6.759 11.891 1.00 66.00 141 GLU A O 1
ATOM 1123 N N . GLU A 1 142 ? 13.717 4.894 13.108 1.00 68.31 142 GLU A N 1
ATOM 1124 C CA . GLU A 1 142 ? 12.661 4.105 12.481 1.00 68.31 142 GLU A CA 1
ATOM 1125 C C . GLU A 1 142 ? 11.307 4.786 12.718 1.00 68.31 142 GLU A C 1
ATOM 1127 O O . GLU A 1 142 ? 10.765 4.800 13.825 1.00 68.31 142 GLU A O 1
ATOM 1132 N N . MET A 1 143 ? 10.786 5.422 11.670 1.00 74.94 143 MET A N 1
ATOM 1133 C CA . MET A 1 143 ? 9.513 6.121 11.725 1.00 74.94 143 MET A CA 1
ATOM 1134 C C . MET A 1 143 ? 8.385 5.124 11.481 1.00 74.94 143 MET A C 1
ATOM 1136 O O . MET A 1 143 ? 8.352 4.452 10.450 1.00 74.94 143 MET A O 1
ATOM 1140 N N . MET A 1 144 ? 7.433 5.077 12.412 1.00 87.19 144 MET A N 1
ATOM 1141 C CA . MET A 1 144 ? 6.244 4.238 12.295 1.00 87.19 144 MET A CA 1
ATOM 1142 C C . MET A 1 144 ? 5.475 4.546 11.004 1.00 87.19 144 MET A C 1
ATOM 1144 O O . MET A 1 144 ? 5.138 5.701 10.726 1.00 87.19 144 MET A O 1
ATOM 1148 N N . SER A 1 145 ? 5.200 3.507 10.216 1.00 92.94 145 SER A N 1
ATOM 1149 C CA . SER A 1 145 ? 4.469 3.608 8.953 1.00 92.94 145 SER A CA 1
ATOM 1150 C C . SER A 1 145 ? 2.993 3.230 9.109 1.00 92.94 145 SER A C 1
ATOM 1152 O O . SER A 1 145 ? 2.579 2.621 10.098 1.00 92.94 145 SER A O 1
ATOM 1154 N N . VAL A 1 146 ? 2.174 3.544 8.099 1.00 95.38 146 VAL A N 1
ATOM 1155 C CA . VAL A 1 146 ? 0.776 3.076 8.056 1.00 95.38 146 VAL A CA 1
ATOM 1156 C C . VAL A 1 146 ? 0.714 1.546 8.058 1.00 95.38 146 VAL A C 1
ATOM 1158 O O . VAL A 1 146 ? -0.166 0.981 8.702 1.00 95.38 146 VAL A O 1
ATOM 1161 N N . SER A 1 147 ? 1.646 0.867 7.380 1.00 95.62 147 SER A N 1
ATOM 1162 C CA . SER A 1 147 ? 1.699 -0.599 7.366 1.00 95.62 147 SER A CA 1
ATOM 1163 C C . SER A 1 147 ? 1.953 -1.201 8.751 1.00 95.62 147 SER A C 1
ATOM 1165 O O . SER A 1 147 ? 1.354 -2.224 9.081 1.00 95.62 147 SER A O 1
ATOM 1167 N N . ASP A 1 148 ? 2.751 -0.535 9.590 1.00 94.62 148 ASP A N 1
ATOM 1168 C CA . ASP A 1 148 ? 3.013 -0.973 10.965 1.00 94.62 148 ASP A CA 1
ATOM 1169 C C . ASP A 1 148 ? 1.768 -0.820 11.832 1.00 94.62 148 ASP A C 1
ATOM 1171 O O . ASP A 1 148 ? 1.362 -1.766 12.501 1.00 94.62 148 ASP A O 1
ATOM 1175 N N . ILE A 1 149 ? 1.074 0.313 11.707 1.00 95.69 149 ILE A N 1
ATOM 1176 C CA . ILE A 1 149 ? -0.190 0.550 12.413 1.00 95.69 149 ILE A CA 1
ATOM 1177 C C . ILE A 1 149 ? -1.260 -0.469 11.998 1.00 95.69 149 ILE A C 1
ATOM 1179 O O . ILE A 1 149 ? -1.954 -1.011 12.856 1.00 95.69 149 ILE A O 1
ATOM 1183 N N . ILE A 1 150 ? -1.403 -0.767 10.699 1.00 96.44 150 ILE A N 1
ATOM 1184 C CA . ILE A 1 150 ? -2.341 -1.801 10.225 1.00 96.44 150 ILE A CA 1
ATOM 1185 C C . ILE A 1 150 ? -2.023 -3.146 10.886 1.00 96.44 150 ILE A C 1
ATOM 1187 O O . ILE A 1 150 ? -2.932 -3.831 11.362 1.00 96.44 150 ILE A O 1
ATOM 1191 N N . ARG A 1 151 ? -0.739 -3.517 10.917 1.00 95.88 151 ARG A N 1
ATOM 1192 C CA . ARG A 1 151 ? -0.268 -4.772 11.503 1.00 95.88 151 ARG A CA 1
ATOM 1193 C C . ARG A 1 151 ? -0.587 -4.847 12.995 1.00 95.88 151 ARG A C 1
ATOM 1195 O O . ARG A 1 151 ? -1.141 -5.849 13.443 1.00 95.88 151 ARG A O 1
ATOM 1202 N N . ASP A 1 152 ? -0.303 -3.785 13.740 1.00 94.38 152 ASP A N 1
ATOM 1203 C CA . ASP A 1 152 ? -0.517 -3.725 15.187 1.00 94.38 152 ASP A CA 1
ATOM 1204 C C . ASP A 1 152 ? -2.002 -3.750 15.558 1.00 94.38 152 ASP A C 1
ATOM 1206 O O . ASP A 1 152 ? -2.407 -4.494 16.458 1.00 94.38 152 ASP A O 1
ATOM 1210 N N . VAL A 1 153 ? -2.843 -3.010 14.827 1.00 95.12 153 VAL A N 1
ATOM 1211 C CA . VAL A 1 153 ? -4.300 -3.036 15.025 1.00 95.12 153 VAL A CA 1
ATOM 1212 C C . VAL A 1 153 ? -4.849 -4.440 14.764 1.00 95.12 153 VAL A C 1
ATOM 1214 O O . VAL A 1 153 ? -5.610 -4.958 15.582 1.00 95.12 153 VAL A O 1
ATOM 1217 N N . CYS A 1 154 ? -4.439 -5.093 13.672 1.00 93.94 154 CYS A N 1
ATOM 1218 C CA . CYS A 1 154 ? -4.897 -6.450 13.362 1.00 93.94 154 CYS A CA 1
ATOM 1219 C C . CYS A 1 154 ? -4.475 -7.453 14.446 1.00 93.94 154 CYS A C 1
ATOM 1221 O O . CYS A 1 154 ? -5.325 -8.179 14.956 1.00 93.94 154 CYS A O 1
ATOM 1223 N N . ARG A 1 155 ? -3.208 -7.431 14.879 1.00 92.56 155 ARG A N 1
ATOM 1224 C CA . ARG A 1 155 ? -2.697 -8.311 15.949 1.00 92.56 155 ARG A CA 1
ATOM 1225 C C . ARG A 1 155 ? -3.387 -8.085 17.291 1.00 92.56 155 ARG A C 1
ATOM 1227 O O . ARG A 1 155 ? -3.614 -9.034 18.044 1.00 92.56 155 ARG A O 1
ATOM 1234 N N . THR A 1 156 ? -3.744 -6.840 17.597 1.00 91.31 156 THR A N 1
ATOM 1235 C CA . THR A 1 156 ? -4.495 -6.503 18.815 1.00 91.31 156 THR A CA 1
ATOM 1236 C C . THR A 1 156 ? -5.901 -7.097 18.773 1.00 91.31 156 THR A C 1
ATOM 1238 O O . THR A 1 156 ? -6.368 -7.634 19.776 1.00 91.31 156 THR A O 1
ATOM 1241 N N . ILE A 1 157 ? -6.561 -7.059 17.613 1.00 86.88 157 ILE A N 1
ATOM 1242 C CA . ILE A 1 157 ? -7.889 -7.657 17.420 1.00 86.88 157 ILE A CA 1
ATOM 1243 C C . ILE A 1 157 ? -7.829 -9.181 17.572 1.00 86.88 157 ILE A C 1
ATOM 1245 O O . ILE A 1 157 ? -8.673 -9.745 18.261 1.00 86.88 157 ILE A O 1
ATOM 1249 N N . GLU A 1 158 ? -6.818 -9.841 17.001 1.00 80.44 158 GLU A N 1
ATOM 1250 C CA . GLU A 1 158 ? -6.617 -11.288 17.180 1.00 80.44 158 GLU A CA 1
ATOM 1251 C C . GLU A 1 158 ? -6.361 -11.672 18.638 1.00 80.44 158 GLU A C 1
ATOM 1253 O O . GLU A 1 158 ? -6.910 -12.645 19.151 1.00 80.44 158 GLU A O 1
ATOM 1258 N N . SER A 1 159 ? -5.547 -10.880 19.335 1.00 71.06 159 SER A N 1
ATOM 1259 C CA . SER A 1 159 ? -5.239 -11.104 20.751 1.00 71.06 159 SER A CA 1
ATOM 1260 C C . SER A 1 159 ? -6.445 -10.820 21.658 1.00 71.06 159 SER A C 1
ATOM 1262 O O . SER A 1 159 ? -6.540 -11.358 22.761 1.00 71.06 159 SER A O 1
ATOM 1264 N N . GLY A 1 160 ? -7.371 -9.975 21.197 1.00 61.34 160 GLY A N 1
ATOM 1265 C CA . GLY A 1 160 ? -8.624 -9.629 21.865 1.00 61.34 160 GLY A CA 1
ATOM 1266 C C . GLY A 1 160 ? -9.776 -10.605 21.611 1.00 61.34 160 GLY A C 1
ATOM 1267 O O . GLY A 1 160 ? -10.862 -10.388 22.153 1.00 61.34 160 GLY A O 1
ATOM 1268 N N . ASP A 1 161 ? -9.568 -11.661 20.818 1.00 50.22 161 ASP A N 1
ATOM 1269 C CA . ASP A 1 161 ? -10.586 -12.671 20.530 1.00 50.22 161 ASP A CA 1
ATOM 1270 C C . ASP A 1 161 ? -11.005 -13.381 21.842 1.00 50.22 161 ASP A C 1
ATOM 1272 O O . ASP A 1 161 ? -10.149 -13.913 22.563 1.00 50.22 161 ASP A O 1
ATOM 1276 N N . PRO A 1 162 ? -12.301 -13.408 22.222 1.00 50.97 162 PRO A N 1
ATOM 1277 C CA . PRO A 1 162 ? -12.767 -14.036 23.464 1.00 50.97 162 PRO A CA 1
ATOM 1278 C C . PRO A 1 162 ? -12.371 -15.514 23.617 1.00 50.97 162 PRO A C 1
ATOM 1280 O O . PRO A 1 162 ? -12.367 -16.020 24.740 1.00 50.97 162 PRO A O 1
ATOM 1283 N N . ALA A 1 163 ? -12.007 -16.205 22.531 1.00 49.19 163 ALA A N 1
ATOM 1284 C CA . ALA A 1 163 ? -11.460 -17.562 22.571 1.00 49.19 163 ALA A CA 1
ATOM 1285 C C . ALA A 1 163 ? -10.114 -17.647 23.323 1.00 49.19 163 ALA A C 1
ATOM 1287 O O . ALA A 1 163 ? -9.917 -18.572 24.113 1.00 49.19 163 ALA A O 1
ATOM 1288 N N . SER A 1 164 ? -9.239 -16.649 23.163 1.00 46.19 164 SER A N 1
ATOM 1289 C CA . SER A 1 164 ? -7.946 -16.555 23.860 1.00 46.19 164 SER A CA 1
ATOM 1290 C C . SER A 1 164 ? -8.113 -16.183 25.341 1.00 46.19 164 SER A C 1
ATOM 1292 O O . SER A 1 164 ? -7.347 -16.617 26.198 1.00 46.19 164 SER A O 1
ATOM 1294 N N . GLN A 1 165 ? -9.177 -15.447 25.684 1.00 45.12 165 GLN A N 1
ATOM 1295 C CA . GLN A 1 165 ? -9.531 -15.152 27.082 1.00 45.12 165 GLN A CA 1
ATOM 1296 C C . GLN A 1 165 ? -10.222 -16.332 27.791 1.00 45.12 165 GLN A C 1
ATOM 1298 O O . GLN A 1 165 ? -10.182 -16.435 29.021 1.00 45.12 165 GLN A O 1
ATOM 1303 N N . LEU A 1 166 ? -10.854 -17.238 27.036 1.00 44.66 166 LEU A N 1
ATOM 1304 C CA . LEU A 1 166 ? -11.444 -18.475 27.557 1.00 44.66 166 LEU A CA 1
ATOM 1305 C C . LEU A 1 166 ? -10.370 -19.504 27.939 1.00 44.66 166 LEU A C 1
ATOM 1307 O O . LEU A 1 166 ? -10.525 -20.149 28.976 1.00 44.66 166 LEU A O 1
ATOM 1311 N N . SER A 1 167 ? -9.268 -19.625 27.189 1.00 45.50 167 SER A N 1
ATOM 1312 C CA . SER A 1 167 ? -8.155 -20.512 27.572 1.00 45.50 167 SER A CA 1
ATOM 1313 C C . SER A 1 167 ? -7.445 -20.052 28.847 1.00 45.50 167 SER A C 1
ATOM 1315 O O . SER A 1 167 ? -7.141 -20.883 29.704 1.00 45.50 167 SER A O 1
ATOM 1317 N N . ASP A 1 168 ? -7.279 -18.740 29.033 1.00 43.12 168 ASP A N 1
ATOM 1318 C CA . ASP A 1 168 ? -6.671 -18.188 30.251 1.00 43.12 168 ASP A CA 1
ATOM 1319 C C . ASP A 1 168 ? -7.596 -18.297 31.470 1.00 43.12 168 ASP A C 1
ATOM 1321 O O . ASP A 1 168 ? -7.151 -18.603 32.576 1.00 43.12 168 ASP A O 1
ATOM 1325 N N . ARG A 1 169 ? -8.916 -18.144 31.298 1.00 43.47 169 ARG A N 1
ATOM 1326 C CA . ARG A 1 169 ? -9.865 -18.330 32.410 1.00 43.47 169 ARG A CA 1
ATOM 1327 C C . ARG A 1 169 ? -9.967 -19.775 32.894 1.00 43.47 169 ARG A C 1
ATOM 1329 O O . ARG A 1 169 ? -10.214 -19.989 34.080 1.00 43.47 169 ARG A O 1
ATOM 1336 N N . VAL A 1 170 ? -9.778 -20.760 32.015 1.00 50.09 170 VAL A N 1
ATOM 1337 C CA . VAL A 1 170 ? -9.813 -22.181 32.403 1.00 50.09 170 VAL A CA 1
ATOM 1338 C C . VAL A 1 170 ? -8.511 -22.600 33.096 1.00 50.09 170 VAL A C 1
ATOM 1340 O O . VAL A 1 170 ? -8.568 -23.391 34.037 1.00 50.09 170 VAL A O 1
ATOM 1343 N N . ALA A 1 171 ? -7.365 -22.015 32.728 1.00 47.81 171 ALA A N 1
ATOM 1344 C CA . ALA A 1 171 ? -6.086 -22.270 33.397 1.00 47.81 171 ALA A CA 1
ATOM 1345 C C . ALA A 1 171 ? -6.070 -21.796 34.866 1.00 47.81 171 ALA A C 1
ATOM 1347 O O . ALA A 1 171 ? -5.515 -22.477 35.725 1.00 47.81 171 ALA A O 1
ATOM 1348 N N . TYR A 1 172 ? -6.749 -20.689 35.189 1.00 46.84 172 TYR A N 1
ATOM 1349 C CA . TYR A 1 172 ? -6.813 -20.160 36.561 1.00 46.84 172 TYR A CA 1
ATOM 1350 C C . TYR A 1 172 ? -7.972 -20.702 37.417 1.00 46.84 172 TYR A C 1
ATOM 1352 O O . TYR A 1 172 ? -7.978 -20.513 38.634 1.00 46.84 172 TYR A O 1
ATOM 1360 N N . ALA A 1 173 ? -8.946 -21.404 36.829 1.00 44.34 173 ALA A N 1
ATOM 1361 C CA . ALA A 1 173 ? -10.055 -22.005 37.579 1.00 44.34 173 ALA A CA 1
ATOM 1362 C C . ALA A 1 173 ? -9.716 -23.384 38.190 1.00 44.34 173 ALA A C 1
ATOM 1364 O O . ALA A 1 173 ? -10.453 -23.865 39.053 1.00 44.34 173 ALA A O 1
ATOM 1365 N N . GLY A 1 174 ? -8.611 -24.014 37.767 1.00 41.88 174 GLY A N 1
ATOM 1366 C CA . GLY A 1 174 ? -8.195 -25.348 38.222 1.00 41.88 174 GLY A CA 1
ATOM 1367 C C . GLY A 1 174 ? -7.493 -25.394 39.586 1.00 41.88 174 GLY A C 1
ATOM 1368 O O . GLY A 1 174 ? -7.587 -26.408 40.272 1.00 41.88 174 GLY A O 1
ATOM 1369 N N . ASP A 1 175 ? -6.858 -24.302 40.023 1.00 45.34 175 ASP A N 1
ATOM 1370 C CA . ASP A 1 175 ? -5.972 -24.312 41.204 1.00 45.34 175 ASP A CA 1
ATOM 1371 C C . ASP A 1 175 ? -6.624 -23.823 42.511 1.00 45.34 175 ASP A C 1
ATOM 1373 O O . ASP A 1 175 ? -6.005 -23.843 43.574 1.00 45.34 175 ASP A O 1
ATOM 1377 N N . SER A 1 176 ? -7.902 -23.431 42.484 1.00 44.12 176 SER A N 1
ATOM 1378 C CA . SER A 1 176 ? -8.587 -22.876 43.669 1.00 44.12 176 SER A CA 1
ATOM 1379 C C . SER A 1 176 ? -9.399 -23.898 44.482 1.00 44.12 176 SER A C 1
ATOM 1381 O O . SER A 1 176 ? -10.149 -23.505 45.371 1.00 44.12 176 SER A O 1
ATOM 1383 N N . LYS A 1 177 ? -9.282 -25.209 44.213 1.00 47.31 177 LYS A N 1
ATOM 1384 C CA . LYS A 1 177 ? -10.070 -26.259 44.905 1.00 47.31 177 LYS A CA 1
ATOM 1385 C C . LYS A 1 177 ? -9.266 -27.314 45.680 1.00 47.31 177 LYS A C 1
ATOM 1387 O O . LYS A 1 177 ? -9.803 -28.375 45.977 1.00 47.31 177 LYS A O 1
ATOM 1392 N N . ALA A 1 178 ? -8.019 -27.034 46.064 1.00 47.38 178 ALA A N 1
ATOM 1393 C CA . ALA A 1 178 ? -7.184 -27.997 46.802 1.00 47.38 178 ALA A CA 1
ATOM 1394 C C . ALA A 1 178 ? -6.610 -27.486 48.141 1.00 47.38 178 ALA A C 1
ATOM 1396 O O . ALA A 1 178 ? -5.637 -28.048 48.640 1.00 47.38 178 ALA A O 1
ATOM 1397 N N . ARG A 1 179 ? -7.175 -26.429 48.742 1.00 44.28 179 ARG A N 1
ATOM 1398 C CA . ARG A 1 179 ? -6.687 -25.888 50.026 1.00 44.28 179 ARG A CA 1
ATOM 1399 C C . ARG A 1 179 ? -7.789 -25.481 51.007 1.00 44.28 179 ARG A C 1
ATOM 1401 O O . ARG A 1 179 ? -7.673 -24.457 51.654 1.00 44.28 179 ARG A O 1
ATOM 1408 N N . GLU A 1 180 ? -8.820 -26.302 51.161 1.00 43.69 180 GLU A N 1
ATOM 1409 C CA . GLU A 1 180 ? -9.614 -26.335 52.398 1.00 43.69 180 GLU A CA 1
ATOM 1410 C C . GLU A 1 180 ? -9.991 -27.796 52.673 1.00 43.69 180 GLU A C 1
ATOM 1412 O O . GLU A 1 180 ? -10.791 -28.387 51.947 1.00 43.69 180 GLU A O 1
ATOM 1417 N N . GLY A 1 181 ? -9.332 -28.393 53.668 1.00 38.12 181 GLY A N 1
ATOM 1418 C CA . GLY A 1 181 ? -9.473 -29.789 54.081 1.00 38.12 181 GLY A CA 1
ATOM 1419 C C . GLY A 1 181 ? -8.382 -30.178 55.061 1.00 38.12 181 GLY A C 1
ATOM 1420 O O . GLY A 1 181 ? -7.267 -30.470 54.580 1.00 38.12 181 GLY A O 1
#

Sequence (181 aa):
TLPEGAIQSSAKRTARKLGWSWQHLRHSVVRRYGRRSAIVDELSKLLRQLEFSSPSEVDAFLEKCEAIMHALEAAYGQDRSETRRVVKHIIGTLPPHIATEIIREIKQTVGMASAMSRRMAMDCDWELLLPFVPSFSPGEEEMMSVSDIIRDVCRTIESGDPASQLSDRVAYAGDSKAREG

Organism: Perkinsus olseni (NCBI:txid32597)

Foldseek 3Di:
DPPPVVLVVLLVVQCVVPVNDPVSSVVVSCVVQVDLVNLVVVLVVLLVVQADDALVCLVVSLVSLVVSVVSCCSNPNPPPVSLLVSLCSSLVNDDPVLSVQLLVVLLVLLCVVDPDHSVVSVVDSSSPSFAQDWDDDVPDDGGDHSSNSSNVSSVVVVCVPVVVVVVVVVVVVPPPPDPDD

pLDDT: mean 80.7, std 16.91, range [38.12, 98.06]

Secondary structure (DSSP, 8-state):
---HHHHHHHHHHHHHHTTT-HHHHHHHHHHHH--HHHHHHHHHHHHHH-----GGGHHHHHHHHHHHHHHHHHHHSS-HHHHHHHHHHHHHTS-HHHHHHHHHHHHHHHHHHSSS-HHHHHHS-GGGTS-SS----TTS--PPPHHHHHHHHHHHHHHT-HHHHHHHHHHHHSSSSSS--

Radius of gyration: 23.03 Å; chains: 1; bounding box: 42×50×81 Å